Protein AF-A0A7X6SU55-F1 (afdb_monomer_lite)

InterPro domains:
  IPR021228 BREX system ATP-binding protein BrxD [PF10923] (5-110)

pLDDT: mean 87.23, std 10.79, range [35.19, 97.62]

Sequence (111 aa):
MSTAVSHRRRKEVIDALRRGTVPGQGLDILAVGLDRFGAALSAELDTVAGGGSVFKAVRGEYGAGKTFFTRHLAEKASSRGFATAEVQISETETPLHRLETVYRRVTESLR

Structure (mmCIF, N/CA/C/O backbone):
data_AF-A0A7X6SU55-F1
#
_entry.id   AF-A0A7X6SU55-F1
#
loop_
_atom_site.group_PDB
_atom_site.id
_atom_site.type_symbol
_atom_site.label_atom_id
_atom_site.label_alt_id
_atom_site.label_comp_id
_atom_site.label_asym_id
_atom_site.label_entity_id
_atom_site.label_seq_id
_atom_site.pdbx_PDB_ins_code
_atom_site.Cartn_x
_atom_site.Cartn_y
_atom_site.Cartn_z
_atom_site.occupancy
_atom_site.B_iso_or_equiv
_atom_site.auth_seq_id
_atom_site.auth_comp_id
_atom_site.auth_asym_id
_atom_site.auth_atom_id
_atom_site.pdbx_PDB_model_num
ATOM 1 N N . MET A 1 1 ? -24.738 -3.675 -3.063 1.00 35.19 1 MET A N 1
ATOM 2 C CA . MET A 1 1 ? -25.683 -2.536 -3.034 1.00 35.19 1 MET A CA 1
ATOM 3 C C . MET A 1 1 ? -24.912 -1.294 -3.445 1.00 35.19 1 MET A C 1
ATOM 5 O O . MET A 1 1 ? -23.842 -1.073 -2.898 1.00 35.19 1 MET A O 1
ATOM 9 N N . SER A 1 2 ? -25.385 -0.559 -4.454 1.00 42.56 2 SER A N 1
ATOM 10 C CA . SER A 1 2 ? -24.697 0.618 -5.002 1.00 42.56 2 SER A CA 1
ATOM 11 C C . SER A 1 2 ? -24.739 1.768 -3.995 1.00 42.56 2 SER A C 1
ATOM 13 O O . SER A 1 2 ? -25.735 2.485 -3.913 1.00 42.56 2 SER A O 1
ATOM 15 N N . THR A 1 3 ? -23.669 1.948 -3.225 1.00 57.28 3 THR A N 1
ATOM 16 C CA . THR A 1 3 ? -23.462 3.140 -2.399 1.00 57.28 3 THR A CA 1
ATOM 17 C C . THR A 1 3 ? -23.355 4.337 -3.340 1.00 57.28 3 THR A C 1
ATOM 19 O O . THR A 1 3 ? -22.433 4.414 -4.151 1.00 57.28 3 THR A O 1
ATOM 22 N N . ALA A 1 4 ? -24.332 5.244 -3.301 1.00 68.81 4 ALA A N 1
ATOM 23 C CA . ALA A 1 4 ? -24.369 6.392 -4.199 1.00 68.81 4 ALA A CA 1
ATOM 24 C C . ALA A 1 4 ? -23.101 7.246 -4.024 1.00 68.81 4 ALA A C 1
ATOM 26 O O . ALA A 1 4 ? -22.891 7.881 -2.990 1.00 68.81 4 ALA A O 1
ATOM 27 N N . VAL A 1 5 ? -22.234 7.250 -5.039 1.00 75.62 5 VAL A N 1
ATOM 28 C CA . VAL A 1 5 ? -20.984 8.013 -5.016 1.00 75.62 5 VAL A CA 1
ATOM 29 C C . VAL A 1 5 ? -21.304 9.507 -5.093 1.00 75.62 5 VAL A C 1
ATOM 31 O O . VAL A 1 5 ? -21.977 9.973 -6.025 1.00 75.62 5 VAL A O 1
ATOM 34 N N . SER A 1 6 ? -20.792 10.276 -4.128 1.00 83.81 6 SER A N 1
ATOM 35 C CA . SER A 1 6 ? -21.009 11.723 -4.068 1.00 83.81 6 SER A CA 1
ATOM 36 C C . SER A 1 6 ? -20.556 12.417 -5.357 1.00 83.81 6 SER A C 1
ATOM 38 O O . SER A 1 6 ? -19.620 11.987 -6.037 1.00 83.81 6 SER A O 1
ATOM 40 N N . HIS A 1 7 ? -21.230 13.512 -5.712 1.00 84.19 7 HIS A N 1
ATOM 41 C CA . HIS A 1 7 ? -20.936 14.248 -6.943 1.00 84.19 7 HIS A CA 1
ATOM 42 C C . HIS A 1 7 ? -19.484 14.759 -6.984 1.00 84.19 7 HIS A C 1
ATOM 44 O O . HIS A 1 7 ? -18.831 14.691 -8.023 1.00 84.19 7 HIS A O 1
ATOM 50 N N . ARG A 1 8 ? -18.953 15.197 -5.832 1.00 84.25 8 ARG A N 1
ATOM 51 C CA . ARG A 1 8 ? -17.552 15.618 -5.683 1.00 84.25 8 ARG A CA 1
ATOM 52 C C . ARG A 1 8 ? -16.585 14.486 -6.033 1.00 84.25 8 ARG A C 1
ATOM 54 O O . ARG A 1 8 ? -15.732 14.662 -6.895 1.00 84.25 8 ARG A O 1
ATOM 61 N N . ARG A 1 9 ? -16.772 13.314 -5.419 1.00 81.38 9 ARG A N 1
ATOM 62 C CA . ARG A 1 9 ? -15.888 12.154 -5.595 1.00 81.38 9 ARG A CA 1
ATOM 63 C C . ARG A 1 9 ? -15.920 11.627 -7.032 1.00 81.38 9 ARG A C 1
ATOM 65 O O . ARG A 1 9 ? -14.881 11.283 -7.579 1.00 81.38 9 ARG A O 1
ATOM 72 N N . ARG A 1 10 ? -17.088 11.655 -7.690 1.00 85.88 10 ARG A N 1
ATOM 73 C CA . ARG A 1 10 ? -17.198 11.360 -9.132 1.00 85.88 10 ARG A CA 1
ATOM 74 C C . ARG A 1 10 ? -16.382 12.332 -9.984 1.00 85.88 10 ARG A C 1
ATOM 76 O O . ARG A 1 10 ? -15.644 11.889 -10.857 1.00 85.88 10 ARG A O 1
ATOM 83 N N . LYS A 1 11 ? -16.500 13.638 -9.731 1.00 87.38 11 LYS A N 1
ATOM 84 C CA . LYS A 1 11 ? -15.776 14.662 -10.496 1.00 87.38 11 LYS A CA 1
ATOM 85 C C . LYS A 1 11 ? -14.260 14.504 -10.364 1.00 87.38 11 LYS A C 1
ATOM 87 O O . LYS A 1 11 ? -13.571 14.518 -11.373 1.00 87.38 11 LYS A O 1
ATOM 92 N N . GLU A 1 12 ? -13.762 14.271 -9.151 1.00 85.19 12 GLU A N 1
ATOM 93 C CA . GLU A 1 12 ? -12.330 14.063 -8.890 1.00 85.19 12 GLU A CA 1
ATOM 94 C C . GLU A 1 12 ? -11.760 12.863 -9.659 1.00 85.19 12 GLU A C 1
ATOM 96 O O . GLU A 1 12 ? -10.699 12.975 -10.275 1.00 85.19 12 GLU A O 1
ATOM 101 N N . VAL A 1 13 ? -12.490 11.741 -9.686 1.00 85.00 13 VAL A N 1
ATOM 102 C CA . VAL A 1 13 ? -12.099 10.550 -10.456 1.00 85.00 13 VAL A CA 1
ATOM 103 C C . VAL A 1 13 ? -12.074 10.850 -11.956 1.00 85.00 13 VAL A C 1
ATOM 105 O O . VAL A 1 13 ? -11.076 10.573 -12.619 1.00 85.00 13 VAL A O 1
ATOM 108 N N . ILE A 1 14 ? -13.136 11.454 -12.498 1.00 87.69 14 ILE A N 1
ATOM 109 C CA . ILE A 1 14 ? -13.224 11.776 -13.931 1.00 87.69 14 ILE A CA 1
ATOM 110 C C . ILE A 1 14 ? -12.132 12.768 -14.354 1.00 87.69 14 ILE A C 1
ATOM 112 O O . ILE A 1 14 ? -11.505 12.581 -15.397 1.00 87.69 14 ILE A O 1
ATOM 116 N N . ASP A 1 15 ? -11.862 13.788 -13.542 1.00 88.62 15 ASP A N 1
ATOM 117 C CA . ASP A 1 15 ? -10.836 14.795 -13.815 1.0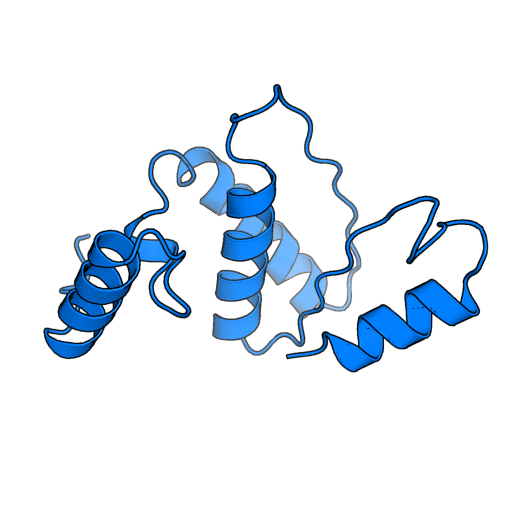0 88.62 15 ASP A CA 1
ATOM 118 C C . ASP A 1 15 ? -9.424 14.186 -13.821 1.00 88.62 15 ASP A C 1
ATOM 120 O O . ASP A 1 15 ? -8.599 14.545 -14.665 1.00 88.62 15 ASP A O 1
ATOM 124 N N . ALA A 1 16 ? -9.136 13.247 -12.912 1.00 82.62 16 ALA A N 1
ATOM 125 C CA . ALA A 1 16 ? -7.862 12.531 -12.884 1.00 82.62 16 ALA A CA 1
ATOM 126 C C . ALA A 1 16 ? -7.676 11.658 -14.136 1.00 82.62 16 ALA A C 1
ATOM 128 O O . ALA A 1 16 ? -6.635 11.754 -14.794 1.00 82.62 16 ALA A O 1
ATOM 129 N N . LEU A 1 17 ? -8.708 10.898 -14.518 1.00 84.12 17 LEU A N 1
ATOM 130 C CA . LEU A 1 17 ? -8.689 10.057 -15.718 1.00 84.12 17 LEU A CA 1
ATOM 131 C C . LEU A 1 17 ? -8.546 10.887 -16.999 1.00 84.12 17 LEU A C 1
ATOM 133 O O . LEU A 1 17 ? -7.769 10.524 -17.879 1.00 84.12 17 LEU A O 1
ATOM 137 N N . ARG A 1 18 ? -9.220 12.041 -17.088 1.00 87.19 18 ARG A N 1
ATOM 138 C CA . ARG A 1 18 ? -9.102 12.967 -18.228 1.00 87.19 18 ARG A CA 1
ATOM 139 C C . ARG A 1 18 ? -7.673 13.488 -18.414 1.00 87.19 18 ARG A C 1
ATOM 141 O O . ARG A 1 18 ? -7.269 13.751 -19.540 1.00 87.19 18 ARG A O 1
ATOM 148 N N . ARG A 1 19 ? -6.908 13.624 -17.326 1.00 88.12 19 ARG A N 1
ATOM 149 C CA . ARG A 1 19 ? -5.486 14.007 -17.352 1.00 88.12 19 ARG A CA 1
ATOM 150 C C . ARG A 1 19 ? -4.530 12.823 -17.547 1.00 88.12 19 ARG A C 1
ATOM 152 O O . ARG A 1 19 ? -3.323 13.031 -17.537 1.00 88.12 19 ARG A O 1
ATOM 159 N N . GLY A 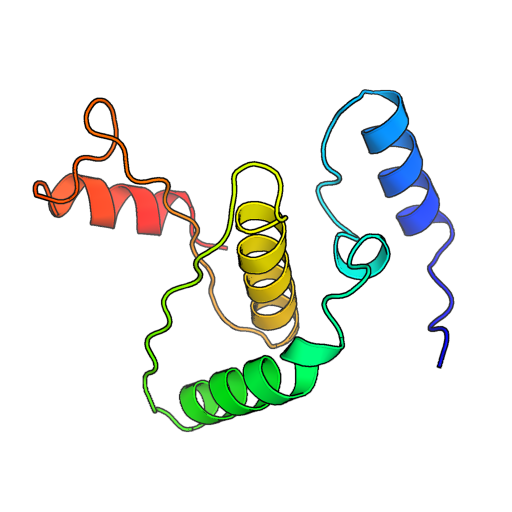1 20 ? -5.037 11.595 -17.680 1.00 77.44 20 GLY A N 1
ATOM 160 C CA . GLY A 1 20 ? -4.211 10.384 -17.745 1.00 77.44 20 GLY A CA 1
ATOM 161 C C . GLY A 1 20 ? -3.545 10.020 -16.412 1.00 77.44 20 GLY A C 1
ATOM 162 O O . GLY A 1 20 ? -2.550 9.304 -16.392 1.00 77.44 20 GLY A O 1
ATOM 163 N N . THR A 1 21 ? -4.074 10.523 -15.293 1.00 78.44 21 THR A N 1
ATOM 164 C CA . THR A 1 21 ? -3.532 10.305 -13.943 1.00 78.44 21 THR A CA 1
ATOM 165 C C . THR A 1 21 ? -4.414 9.359 -13.132 1.00 78.44 21 THR A C 1
ATOM 167 O O . THR A 1 21 ? -5.635 9.334 -13.292 1.00 78.44 21 THR A O 1
ATOM 170 N N . VAL A 1 22 ? -3.804 8.584 -12.234 1.00 71.81 22 VAL A N 1
ATOM 171 C CA . VAL A 1 22 ? -4.550 7.744 -11.286 1.00 71.81 22 VAL A CA 1
ATOM 172 C C . VAL A 1 22 ? -5.208 8.648 -10.229 1.00 71.81 22 VAL A C 1
ATOM 174 O O . VAL A 1 22 ? -4.518 9.505 -9.673 1.00 71.81 22 VAL A O 1
ATOM 177 N N . PRO A 1 23 ? -6.512 8.487 -9.928 1.00 74.50 23 PRO A N 1
ATOM 178 C CA . PRO A 1 23 ? -7.182 9.264 -8.887 1.00 74.50 23 PRO A CA 1
ATOM 179 C C . PRO A 1 23 ? -6.521 9.088 -7.515 1.00 74.50 23 PRO A C 1
ATOM 181 O O . PRO A 1 23 ? -6.179 7.974 -7.123 1.00 74.50 23 PRO A O 1
ATOM 184 N N . GLY A 1 24 ? -6.383 10.183 -6.763 1.00 68.06 24 GLY A N 1
ATOM 185 C CA . GLY A 1 24 ? -5.856 10.145 -5.392 1.00 68.06 24 GLY A CA 1
ATOM 186 C C . GLY A 1 24 ? -6.841 9.588 -4.353 1.00 68.06 24 GLY A C 1
ATOM 187 O O . GLY A 1 24 ? -6.422 9.225 -3.260 1.00 68.06 24 GLY A O 1
ATOM 188 N N . GLN A 1 25 ? -8.133 9.527 -4.688 1.00 67.31 25 GLN A N 1
ATOM 189 C CA . GLN A 1 25 ? -9.211 8.934 -3.889 1.00 67.31 25 GLN A CA 1
ATOM 190 C C . GLN A 1 25 ? -10.226 8.260 -4.815 1.00 67.31 25 GLN A C 1
ATOM 192 O O . GLN A 1 25 ? -10.335 8.630 -5.986 1.00 67.31 25 GLN A O 1
ATOM 197 N N . GLY A 1 26 ? -11.019 7.323 -4.286 1.00 67.62 26 GLY A N 1
ATOM 198 C CA . GLY A 1 26 ? -12.076 6.687 -5.073 1.00 67.62 26 GLY A CA 1
ATOM 199 C C . GLY A 1 26 ? -11.576 5.536 -5.944 1.00 67.62 26 GLY A C 1
ATOM 200 O O . GLY A 1 26 ? -12.169 5.264 -6.988 1.00 67.62 26 GLY A O 1
ATOM 201 N N . LEU A 1 27 ? -10.474 4.891 -5.548 1.00 69.44 27 LEU A N 1
ATOM 202 C CA . LEU A 1 27 ? -9.938 3.720 -6.246 1.00 69.44 27 LEU A CA 1
ATOM 203 C C . LEU A 1 27 ? -10.926 2.550 -6.168 1.00 69.44 27 LEU A C 1
ATOM 205 O O . LEU A 1 27 ? -11.112 1.846 -7.155 1.00 69.44 27 LEU A O 1
ATOM 209 N N . ASP A 1 28 ? -11.624 2.392 -5.045 1.00 68.12 28 ASP A N 1
ATOM 210 C CA . ASP A 1 28 ? -12.771 1.490 -4.879 1.00 68.12 28 ASP A CA 1
ATOM 211 C C . ASP A 1 28 ? -13.848 1.602 -5.979 1.00 68.12 28 ASP A C 1
ATOM 213 O O . ASP A 1 28 ? -14.426 0.587 -6.356 1.00 68.12 28 ASP A O 1
ATOM 217 N N . ILE A 1 29 ? -14.085 2.787 -6.551 1.00 70.94 29 ILE A N 1
ATOM 218 C CA . ILE A 1 29 ? -15.059 2.989 -7.645 1.00 70.94 29 ILE A CA 1
ATOM 219 C C . ILE A 1 29 ? -14.574 2.341 -8.951 1.00 70.94 29 ILE A C 1
ATOM 221 O O . ILE A 1 29 ? -15.375 1.947 -9.796 1.00 70.94 29 ILE A O 1
ATOM 225 N N . LEU A 1 30 ? -13.256 2.227 -9.116 1.00 69.06 30 LEU A N 1
ATOM 226 C CA . LEU A 1 30 ? -12.604 1.623 -10.277 1.00 69.06 30 LEU A CA 1
ATOM 227 C C . LEU A 1 30 ? -12.183 0.168 -10.021 1.00 69.06 30 LEU A C 1
ATOM 229 O O . LEU A 1 30 ? -11.630 -0.475 -10.913 1.00 69.06 30 LEU A O 1
ATOM 233 N N . ALA A 1 31 ? -12.435 -0.364 -8.820 1.00 71.94 31 ALA A N 1
ATOM 234 C CA . ALA A 1 31 ? -11.980 -1.678 -8.378 1.00 71.94 31 ALA A CA 1
ATOM 235 C C . ALA A 1 31 ? -12.839 -2.826 -8.925 1.00 71.94 31 ALA A C 1
ATOM 237 O O . ALA A 1 31 ? -13.415 -3.619 -8.183 1.00 71.94 31 ALA A O 1
ATOM 238 N N . VAL A 1 32 ? -12.903 -2.937 -10.249 1.00 73.50 32 VAL A N 1
ATOM 239 C CA . VAL A 1 32 ? -13.650 -3.993 -10.935 1.00 73.50 32 VAL A CA 1
ATOM 240 C C . VAL A 1 32 ? -12.927 -5.336 -10.788 1.00 73.50 32 VAL A C 1
ATOM 242 O O . VAL A 1 32 ? -11.713 -5.433 -10.961 1.00 73.50 32 VAL A O 1
ATOM 245 N N . GLY A 1 33 ? -13.673 -6.399 -10.474 1.00 76.25 33 GLY A N 1
ATOM 246 C CA . GLY A 1 33 ? -13.148 -7.770 -10.418 1.00 76.25 33 GLY A CA 1
ATOM 247 C C . GLY A 1 33 ? -12.348 -8.116 -9.155 1.00 76.25 33 GLY A C 1
ATOM 248 O O . GLY A 1 33 ? -11.836 -9.233 -9.048 1.00 76.25 33 GLY A O 1
ATOM 249 N N . LEU A 1 34 ? -12.260 -7.198 -8.184 1.00 82.12 34 LEU A N 1
ATOM 250 C CA . LEU A 1 34 ? -11.605 -7.449 -6.896 1.00 82.12 34 LEU A CA 1
ATOM 251 C C . LEU A 1 34 ? -12.538 -8.038 -5.833 1.00 82.12 34 LEU A C 1
ATOM 253 O O . LEU A 1 34 ? -12.050 -8.551 -4.826 1.00 82.12 34 LEU A O 1
ATOM 257 N N . ASP A 1 35 ? -13.854 -8.034 -6.064 1.00 82.50 35 ASP A N 1
ATOM 258 C CA . ASP A 1 35 ? -14.856 -8.523 -5.105 1.00 82.50 35 ASP A CA 1
ATOM 259 C C . ASP A 1 35 ? -14.608 -9.970 -4.670 1.00 82.50 35 ASP A C 1
ATOM 261 O O . ASP A 1 35 ? -14.768 -10.305 -3.497 1.00 82.50 35 ASP A O 1
ATOM 265 N N . ARG A 1 36 ? -14.101 -10.809 -5.584 1.00 85.94 36 ARG A N 1
ATOM 266 C CA . ARG A 1 36 ? -13.724 -12.205 -5.298 1.00 85.94 36 ARG A CA 1
ATOM 267 C C . ARG A 1 36 ? -12.652 -12.346 -4.211 1.00 85.94 36 ARG A C 1
ATOM 269 O O . ARG A 1 36 ? -12.556 -13.392 -3.582 1.00 85.94 36 ARG A O 1
ATOM 276 N N . PHE A 1 37 ? -11.845 -11.308 -3.992 1.00 88.00 37 PHE A N 1
ATOM 277 C CA . PHE A 1 37 ? -10.831 -11.266 -2.940 1.00 88.00 37 PHE A CA 1
ATOM 278 C C . PHE A 1 37 ? -11.327 -10.558 -1.676 1.00 88.00 37 PHE A C 1
ATOM 280 O O . PHE A 1 37 ? -10.639 -10.591 -0.660 1.00 88.00 37 PHE A O 1
ATOM 287 N N . GLY A 1 38 ? -12.506 -9.928 -1.711 1.00 88.12 38 GLY A N 1
ATOM 288 C CA . GLY A 1 38 ? -13.021 -9.089 -0.632 1.00 88.12 38 GLY A CA 1
ATOM 289 C C . GLY A 1 38 ? -13.118 -9.822 0.703 1.00 88.12 38 GLY A C 1
ATOM 290 O O . GLY A 1 38 ? -12.566 -9.343 1.688 1.00 88.12 38 GLY A O 1
ATOM 291 N N . ALA A 1 39 ? -13.741 -11.004 0.722 1.00 91.44 39 ALA A N 1
ATOM 292 C CA . ALA A 1 39 ? -13.878 -11.807 1.940 1.00 91.44 39 ALA A CA 1
ATOM 293 C C . ALA A 1 39 ? -12.515 -12.203 2.530 1.00 91.44 39 ALA A C 1
ATOM 295 O O . ALA A 1 39 ? -12.295 -12.066 3.731 1.00 91.44 39 ALA A O 1
ATOM 296 N N . ALA A 1 40 ? -11.580 -12.623 1.670 1.00 92.56 40 ALA A N 1
ATOM 297 C CA . ALA A 1 40 ? -10.230 -12.969 2.091 1.00 92.56 40 ALA A CA 1
ATOM 298 C C . ALA A 1 40 ? -9.491 -11.751 2.661 1.00 92.56 40 ALA A C 1
ATOM 300 O O . ALA A 1 40 ? -8.860 -11.871 3.696 1.00 92.56 40 ALA A O 1
ATOM 301 N N . LEU A 1 41 ? -9.573 -10.575 2.031 1.00 91.88 41 LEU A N 1
ATOM 302 C CA . LEU A 1 41 ? -8.922 -9.365 2.544 1.00 91.88 41 LEU A CA 1
ATOM 303 C C . LEU A 1 41 ? -9.518 -8.901 3.879 1.00 91.88 41 LEU A C 1
ATOM 305 O O . LEU A 1 41 ? -8.770 -8.497 4.766 1.00 91.88 41 LEU A O 1
ATOM 309 N N . SER A 1 42 ? -10.842 -8.972 4.038 1.00 93.75 42 SER A N 1
ATOM 310 C CA . SER A 1 42 ? -11.499 -8.601 5.294 1.00 93.75 42 SER A CA 1
ATOM 311 C C . SER A 1 42 ? -11.053 -9.490 6.451 1.00 93.75 42 SER A C 1
ATOM 313 O O . SER A 1 42 ? -10.650 -8.956 7.478 1.00 93.75 42 SER A O 1
ATOM 315 N N . ALA A 1 43 ? -11.032 -10.814 6.258 1.00 95.62 43 ALA A N 1
ATOM 316 C CA . ALA A 1 43 ? -10.610 -11.761 7.293 1.00 95.62 43 ALA A CA 1
ATOM 317 C C . ALA A 1 43 ? -9.154 -11.540 7.748 1.00 95.62 43 ALA A C 1
ATOM 319 O O . ALA A 1 43 ? -8.821 -11.684 8.923 1.00 95.62 43 ALA A O 1
ATOM 320 N N . GLU A 1 44 ? -8.276 -11.149 6.825 1.00 95.50 44 GLU A N 1
ATOM 321 C CA . GLU A 1 44 ? -6.873 -10.846 7.129 1.00 95.50 44 GLU A CA 1
ATOM 322 C C . GLU A 1 44 ? -6.752 -9.562 7.953 1.00 95.50 44 GLU A C 1
ATOM 324 O O . GLU A 1 44 ? -6.045 -9.533 8.956 1.00 95.50 44 GLU A O 1
ATOM 329 N N . LEU A 1 45 ? -7.491 -8.513 7.582 1.00 96.06 45 LEU A N 1
ATOM 330 C CA . LEU A 1 45 ? -7.537 -7.278 8.364 1.00 96.06 45 LEU A CA 1
ATOM 331 C C . LEU A 1 45 ? -8.171 -7.502 9.746 1.00 96.06 45 LEU A C 1
ATOM 333 O O . LEU A 1 45 ? -7.734 -6.885 10.713 1.00 96.06 45 LEU A O 1
ATOM 337 N N . ASP A 1 46 ? -9.149 -8.402 9.867 1.00 97.56 46 ASP A N 1
ATOM 338 C CA . ASP A 1 46 ? -9.720 -8.801 11.161 1.00 97.56 46 ASP A CA 1
ATOM 339 C C . ASP A 1 46 ? -8.690 -9.537 12.029 1.00 97.56 46 ASP A C 1
ATOM 341 O O . ASP A 1 46 ? -8.573 -9.260 13.222 1.00 97.56 46 ASP A O 1
ATOM 345 N N . THR A 1 47 ? -7.883 -10.410 11.420 1.00 97.62 47 THR A N 1
ATOM 346 C CA . THR A 1 47 ? -6.776 -11.103 12.099 1.00 97.62 47 THR A CA 1
ATOM 347 C C . THR A 1 47 ? -5.755 -10.105 12.648 1.00 97.62 47 THR A C 1
ATOM 349 O O . THR A 1 47 ? -5.344 -10.212 13.804 1.00 97.62 47 THR A O 1
ATOM 352 N N . VAL A 1 48 ? -5.382 -9.099 11.849 1.00 97.19 48 VAL A N 1
ATOM 353 C CA . VAL A 1 48 ? -4.450 -8.044 12.279 1.00 97.19 48 VAL A CA 1
ATOM 354 C C . VAL A 1 48 ? -5.073 -7.155 13.361 1.00 97.19 48 VAL A C 1
ATOM 356 O O . VAL A 1 48 ? -4.402 -6.827 14.336 1.00 97.19 48 VAL A O 1
ATOM 359 N N . ALA A 1 49 ? -6.365 -6.818 13.257 1.00 97.31 49 ALA A N 1
ATOM 360 C CA . ALA A 1 49 ? -7.079 -6.074 14.302 1.00 97.31 49 ALA A CA 1
ATOM 361 C C . ALA A 1 49 ? -7.096 -6.815 15.651 1.00 97.31 49 ALA A C 1
ATOM 363 O O . ALA A 1 49 ? -7.080 -6.177 16.701 1.00 97.31 49 ALA A O 1
ATOM 364 N N . GLY A 1 50 ? -7.098 -8.152 15.627 1.00 97.38 50 GLY A N 1
ATOM 365 C CA . GLY A 1 50 ? -6.998 -9.003 16.815 1.00 97.38 50 GLY A CA 1
ATOM 366 C C . GLY A 1 50 ? -5.590 -9.124 17.415 1.00 97.38 50 GLY A C 1
ATOM 367 O O . GLY A 1 50 ? -5.411 -9.880 18.366 1.00 97.38 50 GLY A O 1
ATOM 368 N N . GLY A 1 51 ? -4.591 -8.418 16.872 1.00 96.75 51 GLY A N 1
ATOM 369 C CA . GLY A 1 51 ? -3.191 -8.488 17.310 1.00 96.75 51 GLY A CA 1
ATOM 370 C C . GLY A 1 51 ? -2.353 -9.557 16.599 1.00 96.75 51 GLY A C 1
ATOM 371 O O . GLY A 1 51 ? -1.206 -9.788 16.978 1.00 96.75 51 GLY A O 1
ATOM 372 N N . GLY A 1 52 ? -2.906 -10.214 15.576 1.00 97.19 52 GLY A N 1
ATOM 373 C CA . GLY A 1 52 ? -2.176 -11.152 14.728 1.00 97.19 52 GLY A CA 1
ATOM 374 C C . GLY A 1 52 ? -1.320 -10.464 13.660 1.00 97.19 52 GLY A C 1
ATOM 375 O O . GLY A 1 52 ? -1.365 -9.250 13.464 1.00 97.19 52 GLY A O 1
ATOM 376 N N . SER A 1 53 ? -0.555 -11.263 12.919 1.00 95.94 53 SER A N 1
ATOM 377 C CA . SER A 1 53 ? 0.197 -10.819 11.743 1.00 95.94 53 SER A CA 1
ATOM 378 C C . SER A 1 53 ? -0.017 -11.779 10.580 1.00 95.94 53 SER A C 1
ATOM 380 O O . SER A 1 53 ? -0.270 -12.969 10.769 1.00 95.94 53 SER A O 1
ATOM 382 N N . VAL A 1 54 ? 0.052 -11.246 9.361 1.00 96.00 54 VAL A N 1
ATOM 383 C CA . VAL A 1 54 ? -0.208 -11.999 8.132 1.00 96.00 54 VAL A CA 1
ATOM 384 C C . VAL A 1 54 ? 0.762 -11.584 7.031 1.00 96.00 54 VAL A C 1
ATOM 386 O O . VAL A 1 54 ? 1.213 -10.440 6.979 1.00 96.00 54 VAL A O 1
ATOM 389 N N . PHE A 1 55 ? 1.074 -12.513 6.129 1.00 95.06 55 PHE A N 1
ATOM 390 C CA . PHE A 1 55 ? 1.911 -12.261 4.959 1.00 95.06 55 PHE A CA 1
ATOM 391 C C . PHE A 1 55 ? 1.271 -12.873 3.714 1.00 95.06 55 PHE A C 1
ATOM 393 O O . PHE A 1 55 ? 0.883 -14.042 3.715 1.00 95.06 55 PHE A O 1
ATOM 400 N N . LYS A 1 56 ? 1.197 -12.096 2.626 1.00 92.62 56 LYS A N 1
ATOM 401 C CA . LYS A 1 56 ? 0.698 -12.564 1.329 1.00 92.62 56 LYS A CA 1
ATOM 402 C C . LYS A 1 56 ? 1.59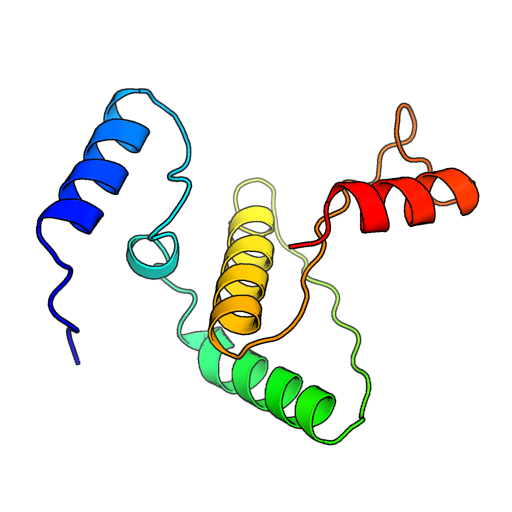1 -12.121 0.186 1.00 92.62 56 LYS A C 1
ATOM 404 O O . LYS A 1 56 ? 2.038 -10.981 0.128 1.00 92.62 56 LYS A O 1
ATOM 409 N N . ALA A 1 57 ? 1.758 -13.024 -0.775 1.00 92.81 57 ALA A N 1
ATOM 410 C CA . ALA A 1 57 ? 2.386 -12.740 -2.054 1.00 92.81 57 ALA A CA 1
ATOM 411 C C . ALA A 1 57 ? 1.324 -12.731 -3.160 1.00 92.81 57 ALA A C 1
ATOM 413 O O . ALA A 1 57 ? 0.569 -13.689 -3.319 1.00 92.81 57 ALA A O 1
ATOM 414 N N . VAL A 1 58 ? 1.284 -11.657 -3.948 1.00 91.12 58 VAL A N 1
ATOM 415 C CA . VAL A 1 58 ? 0.377 -11.518 -5.094 1.00 91.12 58 VAL A CA 1
ATOM 416 C C . VAL A 1 58 ? 1.176 -11.732 -6.374 1.00 91.12 58 VAL A C 1
ATOM 418 O O . VAL A 1 58 ? 2.123 -10.997 -6.653 1.00 91.12 58 VAL A O 1
ATOM 421 N N . ARG A 1 59 ? 0.796 -12.734 -7.171 1.00 92.38 59 ARG A N 1
ATOM 422 C CA . ARG A 1 59 ? 1.411 -13.034 -8.473 1.00 92.38 59 ARG A CA 1
ATOM 423 C C . ARG A 1 59 ? 0.405 -12.860 -9.604 1.00 92.38 59 ARG A C 1
ATOM 425 O O . ARG A 1 59 ? -0.798 -12.972 -9.406 1.00 92.38 59 ARG A O 1
ATOM 432 N N . GLY A 1 60 ? 0.922 -12.576 -10.791 1.00 89.44 60 GLY A N 1
ATOM 433 C CA . GLY A 1 60 ? 0.137 -12.359 -12.000 1.00 89.44 60 GLY A CA 1
ATOM 434 C C . GLY A 1 60 ? 0.982 -11.703 -13.083 1.00 89.44 60 GLY A C 1
ATOM 435 O O . GLY A 1 60 ? 2.079 -11.208 -12.807 1.00 89.44 60 GLY A O 1
ATOM 436 N N . GLU A 1 61 ? 0.464 -11.663 -14.300 1.00 92.62 61 GLU A N 1
ATOM 437 C CA . GLU A 1 61 ? 1.145 -11.089 -15.464 1.00 92.62 61 GLU A CA 1
ATOM 438 C C . GLU A 1 61 ? 1.258 -9.557 -15.391 1.00 92.62 61 GLU A C 1
ATOM 440 O O . GLU A 1 61 ? 0.648 -8.895 -14.536 1.00 92.62 61 GLU A O 1
ATOM 445 N N . TYR A 1 62 ? 2.094 -8.969 -16.250 1.00 84.94 62 TYR A N 1
ATOM 446 C CA . TYR A 1 62 ? 2.145 -7.515 -16.405 1.00 84.94 62 TYR A CA 1
ATOM 447 C C . TYR A 1 62 ? 0.767 -6.995 -16.840 1.00 84.94 62 TYR A C 1
ATOM 449 O O . TYR A 1 62 ? 0.088 -7.620 -17.644 1.00 84.94 62 TYR A O 1
ATOM 457 N N . GLY A 1 63 ? 0.312 -5.888 -16.252 1.00 82.12 63 GLY A N 1
ATOM 458 C CA . GLY A 1 63 ? -1.037 -5.369 -16.507 1.00 82.12 63 GLY A CA 1
ATOM 459 C C . GLY A 1 63 ? -2.178 -6.099 -15.780 1.00 82.12 63 GLY A C 1
ATOM 460 O O . GLY A 1 63 ? -3.290 -5.587 -15.771 1.00 82.12 63 GLY A O 1
ATOM 461 N N . ALA A 1 64 ? -1.930 -7.203 -15.061 1.00 85.19 64 ALA A N 1
ATOM 462 C CA . ALA A 1 64 ? -2.970 -7.939 -14.320 1.00 85.19 64 ALA A CA 1
ATOM 463 C C . ALA A 1 64 ? -3.527 -7.211 -13.069 1.00 85.19 64 ALA A C 1
ATOM 465 O O . ALA A 1 64 ? -4.195 -7.819 -12.237 1.00 85.19 64 ALA A O 1
ATOM 466 N N . GLY A 1 65 ? -3.212 -5.924 -12.881 1.00 86.56 65 GLY A N 1
ATOM 467 C CA . GLY A 1 65 ? -3.758 -5.114 -11.787 1.00 86.56 65 GLY A CA 1
ATOM 468 C C . GLY A 1 65 ? -3.119 -5.326 -10.410 1.00 86.56 65 GLY A C 1
ATOM 469 O O . GLY A 1 65 ? -3.694 -4.899 -9.417 1.00 86.56 65 GLY A O 1
ATOM 470 N N . LYS A 1 66 ? -1.927 -5.932 -10.308 1.00 91.69 66 LYS A N 1
ATOM 471 C CA . LYS A 1 66 ? -1.257 -6.198 -9.013 1.00 91.69 66 LYS A CA 1
ATOM 472 C C . LYS A 1 66 ? -1.037 -4.934 -8.167 1.00 91.69 66 LYS A C 1
ATOM 474 O O . LYS A 1 66 ? -1.400 -4.913 -6.999 1.00 91.69 66 LYS A O 1
ATOM 479 N N . THR A 1 67 ? -0.495 -3.874 -8.769 1.00 87.88 67 THR A N 1
ATOM 480 C CA . THR A 1 67 ? -0.280 -2.579 -8.093 1.00 87.88 67 THR A CA 1
ATOM 481 C C . THR A 1 67 ? -1.598 -1.926 -7.689 1.00 87.88 67 THR A C 1
ATOM 483 O O . THR A 1 67 ? -1.709 -1.323 -6.627 1.00 87.88 67 THR A O 1
ATOM 486 N N . PHE A 1 68 ? -2.626 -2.061 -8.527 1.00 86.81 68 PHE A N 1
ATOM 487 C CA . PHE A 1 68 ? -3.956 -1.565 -8.200 1.00 86.81 68 PHE A CA 1
ATOM 488 C C . PHE A 1 68 ? -4.553 -2.338 -7.013 1.00 86.81 68 PHE A C 1
ATOM 490 O O . PHE A 1 68 ? -5.097 -1.733 -6.095 1.00 86.81 68 PHE A O 1
ATOM 497 N N . PHE A 1 69 ? -4.389 -3.662 -6.985 1.00 89.75 69 PHE A N 1
ATOM 498 C CA . PHE A 1 69 ? -4.837 -4.519 -5.891 1.00 89.75 69 PHE A CA 1
ATOM 499 C C . PHE A 1 69 ? -4.199 -4.136 -4.550 1.00 89.75 69 PHE A C 1
ATOM 501 O O . PHE A 1 69 ? -4.918 -3.986 -3.563 1.00 89.75 69 PHE A O 1
ATOM 508 N N . THR A 1 70 ? -2.877 -3.936 -4.500 1.00 91.19 70 THR A N 1
ATOM 509 C CA . THR A 1 70 ? -2.188 -3.546 -3.257 1.00 91.19 70 THR A CA 1
ATOM 510 C C . THR A 1 70 ? -2.625 -2.164 -2.774 1.00 91.19 70 THR A C 1
ATOM 512 O O . THR A 1 70 ? -2.849 -1.983 -1.581 1.00 91.19 70 THR A O 1
ATOM 515 N N . ARG A 1 71 ? -2.839 -1.213 -3.691 1.00 88.69 71 ARG A N 1
ATOM 516 C CA . ARG A 1 71 ? -3.372 0.121 -3.361 1.00 88.69 71 ARG A CA 1
ATOM 517 C C . ARG A 1 71 ? -4.810 0.079 -2.864 1.00 88.69 71 ARG A C 1
ATOM 519 O O . ARG A 1 71 ? -5.141 0.771 -1.910 1.00 88.69 71 ARG A O 1
ATOM 526 N N . HIS A 1 72 ? -5.652 -0.755 -3.467 1.00 87.50 72 HIS A N 1
ATOM 527 C CA . HIS A 1 72 ? -7.022 -0.961 -3.005 1.00 87.50 72 HIS A CA 1
ATOM 528 C C . HIS A 1 72 ? -7.068 -1.604 -1.608 1.00 87.50 72 HIS A C 1
ATOM 530 O O . HIS A 1 72 ? -7.898 -1.225 -0.783 1.00 87.50 72 HIS A O 1
ATOM 536 N N . LEU A 1 73 ? -6.164 -2.548 -1.314 1.00 91.19 73 LEU A N 1
ATOM 537 C CA . LEU A 1 73 ? -6.007 -3.101 0.035 1.00 91.19 73 LEU A CA 1
ATOM 538 C C . LEU A 1 73 ? -5.582 -2.020 1.035 1.00 91.19 73 LEU A C 1
ATOM 540 O O . LEU A 1 73 ? -6.181 -1.936 2.105 1.00 91.19 73 LEU A O 1
ATOM 544 N N . ALA A 1 74 ? -4.606 -1.180 0.681 1.00 92.00 74 ALA A N 1
ATOM 545 C CA . ALA A 1 74 ? -4.194 -0.059 1.520 1.00 92.00 74 ALA A CA 1
ATOM 546 C C . ALA A 1 74 ? -5.365 0.903 1.783 1.00 92.00 74 ALA A C 1
ATOM 548 O O . ALA A 1 74 ? -5.658 1.176 2.937 1.00 92.00 74 ALA A O 1
ATOM 549 N N . GLU A 1 75 ? -6.119 1.318 0.758 1.00 88.62 75 GLU A N 1
ATOM 550 C CA . GLU A 1 75 ? -7.297 2.190 0.929 1.00 88.62 75 GLU A CA 1
ATOM 551 C C . GLU A 1 75 ? -8.348 1.561 1.865 1.00 88.62 75 GLU A C 1
ATOM 553 O O . GLU A 1 75 ? -8.867 2.228 2.764 1.00 88.62 75 GLU A O 1
ATOM 558 N N . LYS A 1 76 ? -8.621 0.256 1.721 1.00 89.31 76 LYS A N 1
ATOM 559 C CA . LYS A 1 76 ? -9.509 -0.483 2.635 1.00 89.31 76 LYS A CA 1
ATOM 560 C C . LYS A 1 76 ? -8.974 -0.516 4.064 1.00 89.31 76 LYS A C 1
ATOM 562 O O . LYS A 1 76 ? -9.749 -0.304 4.996 1.00 89.31 76 LYS A O 1
ATOM 567 N N . ALA A 1 77 ? -7.682 -0.760 4.251 1.00 94.12 77 ALA A N 1
ATOM 568 C CA . ALA A 1 77 ? -7.059 -0.753 5.568 1.00 94.12 77 ALA A CA 1
ATOM 569 C C . ALA A 1 77 ? -7.114 0.651 6.202 1.00 94.12 77 ALA A C 1
ATOM 571 O O . ALA A 1 77 ? -7.589 0.791 7.328 1.00 94.12 77 ALA A O 1
ATOM 572 N N . SER A 1 78 ? -6.771 1.710 5.464 1.00 92.31 78 SER A N 1
ATOM 573 C CA . SER A 1 78 ? -6.889 3.093 5.944 1.00 92.31 78 SER A CA 1
ATOM 574 C C . SER A 1 78 ? -8.327 3.447 6.334 1.00 92.31 78 SER A C 1
ATOM 576 O O . SER A 1 78 ? -8.550 4.060 7.374 1.00 92.31 78 SER A O 1
ATOM 578 N N . SER A 1 79 ? -9.331 2.993 5.568 1.00 90.31 79 SER A N 1
ATOM 579 C CA . SER A 1 79 ? -10.751 3.208 5.907 1.00 90.31 79 SER A CA 1
ATOM 580 C C . SER A 1 79 ? -11.185 2.540 7.220 1.00 90.31 79 SER A C 1
ATOM 582 O O . SER A 1 79 ? -12.181 2.939 7.819 1.00 90.31 79 SER A O 1
ATOM 584 N N . ARG A 1 80 ? -10.422 1.542 7.683 1.00 94.19 80 ARG A N 1
ATOM 585 C CA . ARG A 1 80 ? -10.602 0.850 8.964 1.00 94.19 80 ARG A CA 1
ATOM 586 C C . ARG A 1 80 ? -9.708 1.399 10.086 1.00 94.19 80 ARG A C 1
ATOM 588 O O . ARG A 1 80 ? -9.709 0.831 11.172 1.00 94.1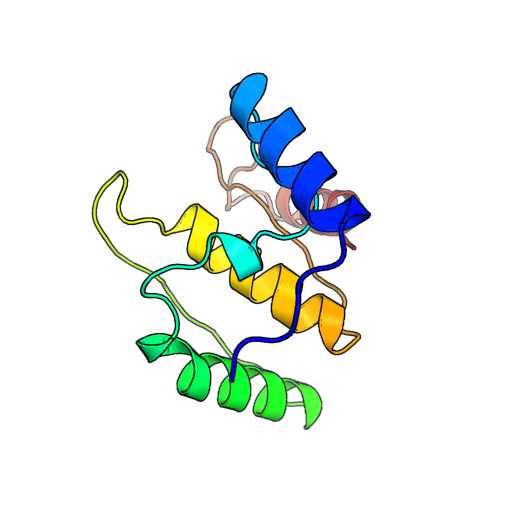9 80 ARG A O 1
ATOM 595 N N . GLY A 1 81 ? -8.965 2.480 9.840 1.00 94.88 81 GLY A N 1
ATOM 596 C CA . GLY A 1 81 ? -8.088 3.117 10.826 1.00 94.88 81 GLY A CA 1
ATOM 597 C C . GLY A 1 81 ? -6.697 2.489 10.961 1.00 94.88 81 GLY A C 1
ATOM 598 O O . GLY A 1 81 ? -6.002 2.780 11.930 1.00 94.88 81 GLY A O 1
ATOM 599 N N . PHE A 1 82 ? -6.275 1.635 10.022 1.00 96.38 82 PHE A N 1
ATOM 600 C CA . PHE A 1 82 ? -4.900 1.130 9.998 1.00 96.38 82 PHE A CA 1
ATOM 601 C C . PHE A 1 82 ? -3.939 2.165 9.408 1.00 96.38 82 PHE A C 1
ATOM 603 O O . PHE A 1 82 ? -4.272 2.831 8.428 1.00 96.38 82 PHE A O 1
ATOM 610 N N . ALA A 1 83 ? -2.719 2.216 9.948 1.00 96.31 83 ALA A N 1
ATOM 611 C CA . ALA A 1 83 ? -1.598 2.871 9.285 1.00 96.31 83 ALA A CA 1
ATOM 612 C C . ALA A 1 83 ? -1.104 1.997 8.122 1.00 96.31 83 ALA A C 1
ATOM 614 O O . ALA A 1 83 ? -0.970 0.777 8.256 1.00 96.31 83 ALA A O 1
ATOM 615 N N . THR A 1 84 ? -0.833 2.616 6.979 1.00 96.06 84 THR A N 1
ATOM 616 C CA . THR A 1 84 ? -0.465 1.922 5.739 1.00 96.06 84 THR A CA 1
ATOM 617 C C . THR A 1 84 ? 0.788 2.526 5.120 1.00 96.06 84 THR A C 1
ATOM 619 O O . THR A 1 84 ? 0.993 3.732 5.176 1.00 96.06 84 THR A O 1
ATOM 622 N N . ALA A 1 85 ? 1.631 1.692 4.515 1.00 95.88 85 ALA A N 1
ATOM 623 C CA . ALA A 1 85 ? 2.837 2.118 3.809 1.00 95.88 85 ALA A CA 1
ATOM 624 C C . ALA A 1 85 ? 2.988 1.318 2.507 1.00 95.88 85 ALA A C 1
ATOM 626 O O . ALA A 1 85 ? 2.738 0.110 2.482 1.00 95.88 85 ALA A O 1
ATOM 627 N N . GLU A 1 86 ? 3.407 1.981 1.428 1.00 93.44 86 GLU A N 1
ATOM 628 C CA . GLU A 1 86 ? 3.696 1.359 0.129 1.00 93.44 86 GLU A CA 1
ATOM 629 C C . GLU A 1 86 ? 5.153 1.649 -0.231 1.00 93.44 86 GLU A C 1
ATOM 631 O O . GLU A 1 86 ? 5.542 2.802 -0.407 1.00 93.44 86 GLU A O 1
ATOM 636 N N . VAL A 1 87 ? 5.957 0.592 -0.369 1.00 93.94 87 VAL A N 1
ATOM 637 C CA . VAL A 1 87 ? 7.370 0.702 -0.741 1.00 93.94 87 VAL A CA 1
ATOM 638 C C . VAL A 1 87 ? 7.621 -0.082 -2.019 1.00 93.94 87 VAL A C 1
ATOM 640 O O . VAL A 1 87 ? 7.397 -1.291 -2.081 1.00 93.94 87 VAL A O 1
ATOM 643 N N . GLN A 1 88 ? 8.116 0.611 -3.043 1.00 92.50 88 GLN A N 1
ATOM 644 C CA . GLN A 1 88 ? 8.575 -0.020 -4.272 1.00 92.50 88 GLN A CA 1
ATOM 645 C C . GLN A 1 88 ? 10.014 -0.504 -4.092 1.00 92.50 88 GLN A C 1
ATOM 647 O O . GLN A 1 88 ? 10.919 0.290 -3.853 1.00 92.50 88 GLN A O 1
ATOM 652 N N . ILE A 1 89 ? 10.225 -1.809 -4.246 1.00 92.31 89 ILE A N 1
ATOM 653 C CA . ILE A 1 89 ? 11.561 -2.407 -4.224 1.00 92.31 89 ILE A CA 1
ATOM 654 C C . ILE A 1 89 ? 12.197 -2.268 -5.609 1.00 92.31 89 ILE A C 1
ATOM 656 O O . ILE A 1 89 ? 11.588 -2.627 -6.619 1.00 92.31 89 ILE A O 1
ATOM 660 N N . SER A 1 90 ? 13.421 -1.749 -5.654 1.00 92.62 90 SER A N 1
ATOM 661 C CA . SER A 1 90 ? 14.211 -1.584 -6.878 1.00 92.62 90 SER A CA 1
ATOM 662 C C . SER A 1 90 ? 15.699 -1.653 -6.552 1.00 92.62 90 SER A C 1
ATOM 664 O O . SER A 1 90 ? 16.117 -1.227 -5.480 1.00 92.62 90 SER A O 1
ATOM 666 N N . GLU A 1 91 ? 16.524 -2.167 -7.461 1.00 90.38 91 GLU A N 1
ATOM 667 C CA . GLU A 1 91 ? 17.971 -2.261 -7.209 1.00 90.38 91 GLU A CA 1
ATOM 668 C C . GLU A 1 91 ? 18.651 -0.891 -7.110 1.00 90.38 91 GLU A C 1
ATOM 670 O O . GLU A 1 91 ? 19.622 -0.733 -6.374 1.00 90.38 91 GLU A O 1
ATOM 675 N N . THR A 1 92 ? 18.127 0.104 -7.826 1.00 89.88 92 THR A N 1
ATOM 676 C CA . THR A 1 92 ? 18.720 1.440 -7.935 1.00 89.88 92 THR A CA 1
ATOM 677 C C . THR A 1 92 ? 18.349 2.366 -6.782 1.00 89.88 92 THR A C 1
ATOM 679 O O . THR A 1 92 ? 19.182 3.166 -6.363 1.00 89.88 92 THR A O 1
ATOM 682 N N . GLU A 1 93 ? 17.121 2.282 -6.260 1.00 87.56 93 GLU A N 1
ATOM 683 C CA . GLU A 1 93 ? 16.614 3.256 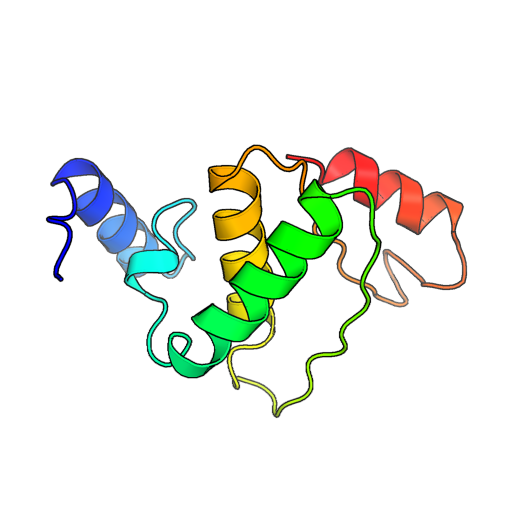-5.282 1.00 87.56 93 GLU A CA 1
ATOM 684 C C . GLU A 1 93 ? 16.306 2.646 -3.916 1.00 87.56 93 GLU A C 1
ATOM 686 O O . GLU A 1 93 ? 16.554 3.290 -2.897 1.00 87.56 93 GLU A O 1
ATOM 691 N N . THR A 1 94 ? 15.752 1.429 -3.879 1.00 91.50 94 THR A N 1
ATOM 692 C CA . THR A 1 94 ? 15.336 0.762 -2.632 1.00 91.50 94 THR A CA 1
ATOM 693 C C . THR A 1 94 ? 15.726 -0.719 -2.662 1.00 91.50 94 THR A C 1
ATOM 695 O O . THR A 1 94 ? 14.855 -1.594 -2.760 1.00 91.50 94 THR A O 1
ATOM 698 N N . PRO A 1 95 ? 17.036 -1.029 -2.633 1.00 93.12 95 PRO A N 1
ATOM 699 C CA . PRO A 1 95 ? 17.496 -2.406 -2.700 1.00 93.12 95 PRO A CA 1
ATOM 700 C C . PRO A 1 95 ? 17.105 -3.154 -1.426 1.00 93.12 95 PRO A C 1
ATOM 702 O O . PRO A 1 95 ? 17.367 -2.694 -0.315 1.00 93.12 95 PRO A O 1
ATOM 705 N N . LEU A 1 96 ? 16.521 -4.346 -1.585 1.00 91.31 96 LEU A N 1
ATOM 706 C CA . LEU A 1 96 ? 15.958 -5.118 -0.469 1.00 91.31 96 LEU A CA 1
ATOM 707 C C . LEU A 1 96 ? 17.003 -5.511 0.592 1.00 91.31 96 LEU A C 1
ATOM 709 O O . LEU A 1 96 ? 16.661 -5.684 1.756 1.00 91.31 96 LEU A O 1
ATOM 713 N N . HIS A 1 97 ? 18.277 -5.621 0.204 1.00 93.88 97 HIS A N 1
ATOM 714 C CA . HIS A 1 97 ? 19.372 -5.954 1.118 1.00 93.88 97 HIS A CA 1
ATOM 715 C C . HIS A 1 97 ? 19.844 -4.769 1.982 1.00 93.88 97 HIS A C 1
ATOM 717 O O . HIS A 1 97 ? 20.597 -4.986 2.927 1.00 93.88 97 HIS A O 1
ATOM 723 N N . ARG A 1 98 ? 19.423 -3.526 1.693 1.00 94.75 98 ARG A N 1
ATOM 724 C CA . ARG A 1 98 ? 19.747 -2.341 2.511 1.00 94.75 98 ARG A CA 1
ATOM 725 C C . ARG A 1 98 ? 18.546 -1.934 3.346 1.00 94.75 98 ARG A C 1
ATOM 727 O O . ARG A 1 98 ? 17.759 -1.063 2.962 1.00 94.75 98 ARG A O 1
ATOM 734 N N . LEU A 1 99 ? 18.405 -2.581 4.498 1.00 94.94 99 LEU A N 1
ATOM 735 C CA . LEU A 1 99 ? 17.244 -2.405 5.363 1.00 94.94 99 LEU A CA 1
ATOM 736 C C . LEU A 1 99 ? 17.074 -0.955 5.831 1.00 94.94 99 LEU A C 1
ATOM 738 O O . LEU A 1 99 ? 15.933 -0.504 5.896 1.00 94.94 99 LEU A O 1
ATOM 742 N N . GLU A 1 100 ? 18.147 -0.181 6.061 1.00 96.12 100 GLU A N 1
ATOM 743 C CA . GLU A 1 100 ? 17.994 1.235 6.435 1.00 96.12 100 GLU A CA 1
ATOM 744 C C . GLU A 1 100 ? 17.234 2.045 5.376 1.00 96.12 100 GLU A C 1
ATOM 746 O O . GLU A 1 100 ? 16.450 2.938 5.703 1.00 96.12 100 GLU A O 1
ATOM 751 N N . THR A 1 101 ? 17.407 1.702 4.097 1.00 95.44 101 THR A N 1
ATOM 752 C CA . THR A 1 101 ? 16.707 2.379 3.004 1.00 95.44 101 THR A CA 1
ATOM 753 C C . THR A 1 101 ? 15.249 1.948 2.954 1.00 95.44 101 THR A C 1
ATOM 755 O O . THR A 1 101 ? 14.375 2.802 2.833 1.00 95.44 101 THR A O 1
ATOM 758 N N . VAL A 1 102 ? 14.976 0.651 3.117 1.00 95.38 102 VAL A N 1
ATOM 759 C CA . VAL A 1 102 ? 13.606 0.121 3.167 1.00 95.38 102 VAL A CA 1
ATOM 760 C C . VAL A 1 102 ? 12.825 0.757 4.319 1.00 95.38 102 VAL A C 1
ATOM 762 O O . VAL A 1 102 ? 11.756 1.312 4.085 1.00 95.38 102 VAL A O 1
ATOM 765 N N . TYR A 1 103 ? 13.372 0.757 5.538 1.00 95.62 103 TYR A N 1
ATOM 766 C CA . TYR A 1 103 ? 12.705 1.340 6.706 1.00 95.62 103 TYR A CA 1
ATOM 767 C C . TYR A 1 103 ? 12.466 2.841 6.557 1.00 95.62 103 TYR A C 1
ATOM 769 O O . TYR A 1 103 ? 11.372 3.315 6.858 1.00 95.62 103 TYR A O 1
ATOM 777 N N . ARG A 1 104 ? 13.440 3.593 6.030 1.00 95.31 104 ARG A N 1
ATOM 778 C CA . ARG A 1 104 ? 13.245 5.016 5.729 1.00 95.31 104 ARG A CA 1
ATOM 779 C C . ARG A 1 104 ? 12.081 5.231 4.759 1.00 95.31 104 ARG A C 1
ATOM 781 O O . ARG A 1 104 ? 11.229 6.073 5.025 1.00 95.31 104 ARG A O 1
ATOM 788 N N . ARG A 1 105 ? 12.008 4.450 3.674 1.00 95.62 105 ARG A N 1
ATOM 789 C CA . ARG A 1 105 ? 10.913 4.538 2.692 1.00 95.62 105 ARG A CA 1
ATOM 790 C C . ARG A 1 105 ? 9.559 4.171 3.289 1.00 95.62 105 ARG A C 1
ATOM 792 O O . ARG A 1 105 ? 8.579 4.840 2.978 1.00 95.62 105 ARG A O 1
ATOM 799 N N . VAL A 1 106 ? 9.501 3.160 4.161 1.00 95.81 106 VAL A N 1
ATOM 800 C CA . VAL A 1 106 ? 8.274 2.823 4.902 1.00 95.81 10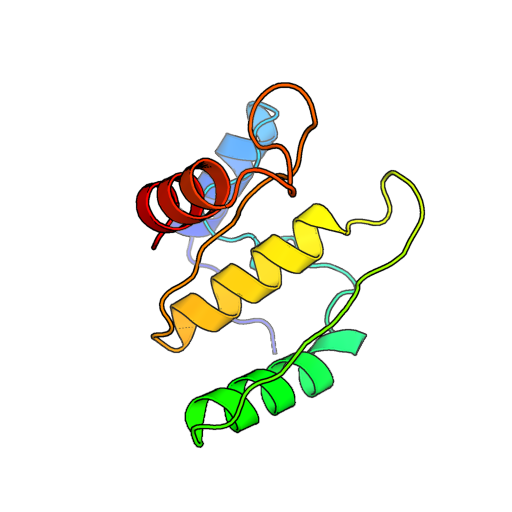6 VAL A CA 1
ATOM 801 C C . VAL A 1 106 ? 7.775 4.058 5.648 1.00 95.81 106 VAL A C 1
ATOM 803 O O . VAL A 1 106 ? 6.640 4.467 5.425 1.00 95.81 106 VAL A O 1
ATOM 806 N N . THR A 1 107 ? 8.635 4.697 6.445 1.00 96.25 107 THR A N 1
ATOM 807 C CA . THR A 1 107 ? 8.281 5.889 7.229 1.00 96.25 107 THR A CA 1
ATOM 808 C C . THR A 1 107 ? 7.892 7.082 6.353 1.00 96.25 107 THR A C 1
ATOM 810 O O . THR A 1 107 ? 6.901 7.743 6.641 1.00 96.25 107 THR A O 1
ATOM 813 N N . GLU A 1 108 ? 8.622 7.348 5.265 1.00 94.75 108 GLU A N 1
ATOM 814 C CA . GLU A 1 108 ? 8.301 8.426 4.311 1.00 94.75 108 GLU A CA 1
ATOM 815 C C . GLU A 1 108 ? 6.948 8.213 3.606 1.00 94.75 108 GLU A C 1
ATOM 817 O O . GLU A 1 108 ? 6.285 9.178 3.226 1.00 94.75 108 GLU A O 1
ATOM 822 N N . SER A 1 109 ? 6.544 6.954 3.410 1.00 93.12 109 SER A N 1
ATOM 823 C CA . SER A 1 109 ? 5.303 6.582 2.718 1.00 93.12 109 SER A CA 1
ATOM 824 C C . SER A 1 109 ? 4.103 6.370 3.643 1.00 93.12 109 SER A C 1
ATOM 826 O O . SER A 1 109 ? 3.009 6.114 3.136 1.00 93.12 109 SER A O 1
ATOM 828 N N . LEU A 1 110 ? 4.305 6.440 4.964 1.00 94.44 110 LEU A N 1
ATOM 829 C CA . LEU A 1 110 ? 3.300 6.092 5.964 1.00 94.44 110 LEU A CA 1
ATOM 830 C C . LEU A 1 110 ? 2.109 7.061 5.908 1.00 94.44 110 LEU A C 1
ATOM 832 O O . LEU A 1 110 ? 2.287 8.281 5.896 1.00 94.44 110 LEU A O 1
ATOM 836 N N . ARG A 1 111 ? 0.896 6.506 5.869 1.00 87.12 111 ARG A N 1
ATOM 837 C CA . ARG A 1 111 ? -0.385 7.225 5.824 1.00 87.12 111 ARG A CA 1
ATOM 838 C C . ARG A 1 111 ? -1.399 6.609 6.768 1.00 87.12 111 ARG A C 1
ATOM 840 O O . ARG A 1 111 ? -1.401 5.359 6.883 1.00 87.12 111 ARG A O 1
#

Radius of gyration: 15.88 Å; chains: 1; bounding box: 45×29×36 Å

Secondary structure (DSSP, 8-state):
------HHHHHHHHHHHHTT---SS-GGGG-TT-HHHHHHHHHHHHHHHTT----------TTSSHHHHHHHHHHHHHHTT--------BTTTB-TT-HHHHHHHHHHH--

Foldseek 3Di:
DDPDDDPVRVVQCVVQVVVVHHRPDDLVVVPPPCVVCVVVLVVQLVCVVVVHDDDDDDDDDVVPCPVSNLVVSQVVSVVVVDKDFDDDDDPPQHPPVPVVSVVVRRVVRID

Organism: NCBI:txid1223514